Protein AF-A0A960HHI2-F1 (afdb_monomer_lite)

Radius of gyration: 32.33 Å; chains: 1; bounding box: 73×62×72 Å

Sequence (127 aa):
MSGGRWSRIVLAALVAVGALALLRKLRGPAAPQFSDHPSVSGGPTIEQPATAVSPVAMGPASVDAPAPAPAPAPETDAPEGPGSDTGWVPPVEGTCPDGYPIKAKESSGIFHRPGGLAYERTKPDRC

Structure (mmCIF, N/CA/C/O backbone):
data_AF-A0A960HHI2-F1
#
_entry.id   AF-A0A960HHI2-F1
#
loop_
_atom_site.group_PDB
_atom_site.id
_atom_site.type_symbol
_atom_site.label_atom_id
_atom_site.label_alt_id
_atom_site.label_comp_id
_atom_site.label_asym_id
_atom_site.label_entity_id
_atom_site.label_seq_id
_atom_site.pdbx_PDB_ins_code
_atom_site.Cartn_x
_atom_site.Cartn_y
_atom_site.Cartn_z
_atom_site.occupancy
_atom_site.B_iso_or_equiv
_atom_site.auth_seq_id
_atom_site.auth_comp_id
_atom_site.auth_asym_id
_atom_site.auth_atom_id
_atom_site.pdbx_PDB_model_num
ATOM 1 N N . MET A 1 1 ? 53.901 22.056 -30.414 1.00 49.81 1 MET A N 1
ATOM 2 C CA . MET A 1 1 ? 52.440 22.216 -30.602 1.00 49.81 1 MET A CA 1
ATOM 3 C C . MET A 1 1 ? 51.706 21.801 -29.322 1.00 49.81 1 MET A C 1
ATOM 5 O O . MET A 1 1 ? 51.567 20.612 -29.094 1.00 49.81 1 MET A O 1
ATOM 9 N N . SER A 1 2 ? 51.293 22.734 -28.449 1.00 58.94 2 SER A N 1
ATOM 10 C CA . SER A 1 2 ? 50.596 22.395 -27.178 1.00 58.94 2 SER A CA 1
ATOM 11 C C . SER A 1 2 ? 49.300 23.194 -26.926 1.00 58.94 2 SER A C 1
ATOM 13 O O . SER A 1 2 ? 48.574 22.933 -25.972 1.00 58.94 2 SER A O 1
ATOM 15 N N . GLY A 1 3 ? 48.946 24.136 -27.813 1.00 59.78 3 GLY A N 1
ATOM 16 C CA . GLY A 1 3 ? 47.803 25.041 -27.612 1.00 59.78 3 GLY A CA 1
ATOM 17 C C . GLY A 1 3 ? 46.419 24.390 -27.747 1.00 59.78 3 GLY A C 1
ATOM 18 O O . GLY A 1 3 ? 45.473 24.810 -27.087 1.00 59.78 3 GLY A O 1
ATOM 19 N N . GLY A 1 4 ? 46.285 23.326 -28.548 1.00 72.69 4 GLY A N 1
ATOM 20 C CA . GLY A 1 4 ? 44.979 22.723 -28.846 1.00 72.69 4 GLY A CA 1
ATOM 21 C C . GLY A 1 4 ? 44.351 21.953 -27.680 1.00 72.69 4 GLY A C 1
ATOM 22 O O . GLY A 1 4 ? 43.137 21.979 -27.507 1.00 72.69 4 GLY A O 1
ATOM 23 N N . ARG A 1 5 ? 45.158 21.285 -26.844 1.00 75.00 5 ARG A N 1
ATOM 24 C CA . ARG A 1 5 ? 44.647 20.540 -25.676 1.00 75.00 5 ARG A CA 1
ATOM 25 C C . ARG A 1 5 ? 44.266 21.482 -24.538 1.00 75.00 5 ARG A C 1
ATOM 27 O O . ARG A 1 5 ? 43.233 21.281 -23.914 1.00 75.00 5 ARG A O 1
ATOM 34 N N . TRP A 1 6 ? 45.054 22.535 -24.328 1.00 74.25 6 TRP A N 1
ATOM 35 C CA . TRP A 1 6 ? 44.769 23.550 -23.317 1.00 74.25 6 TRP A CA 1
ATOM 36 C C . TRP A 1 6 ? 43.511 24.357 -23.667 1.00 74.25 6 TRP A C 1
ATOM 38 O O . TRP A 1 6 ? 42.624 24.505 -22.833 1.00 74.25 6 TRP A O 1
ATOM 48 N N . SER A 1 7 ? 43.354 24.746 -24.938 1.00 80.50 7 SER A N 1
ATOM 49 C CA . SER A 1 7 ? 42.142 25.415 -25.427 1.00 80.50 7 SER A CA 1
ATOM 50 C C . SER A 1 7 ? 40.881 24.545 -25.285 1.00 80.50 7 SER A C 1
ATOM 52 O O . SER A 1 7 ? 39.841 25.043 -24.861 1.00 80.50 7 SER A O 1
ATOM 54 N N . ARG A 1 8 ? 40.972 23.229 -25.533 1.00 84.38 8 ARG A N 1
ATOM 55 C CA . ARG A 1 8 ? 39.852 22.289 -25.323 1.00 84.38 8 ARG A CA 1
ATOM 56 C C . ARG A 1 8 ? 39.473 22.127 -23.851 1.00 84.38 8 ARG A C 1
ATOM 58 O O . ARG A 1 8 ? 38.289 22.019 -23.558 1.00 84.38 8 ARG A O 1
ATOM 65 N N . ILE A 1 9 ? 40.446 22.134 -22.937 1.00 88.88 9 ILE A N 1
ATOM 66 C CA . ILE A 1 9 ? 40.181 22.072 -21.490 1.00 88.88 9 ILE A CA 1
ATOM 67 C C . ILE A 1 9 ? 39.472 23.346 -21.024 1.00 88.88 9 ILE A C 1
ATOM 69 O O . ILE A 1 9 ? 38.474 23.258 -20.315 1.00 88.88 9 ILE A O 1
ATOM 73 N N . VAL A 1 10 ? 39.936 24.520 -21.464 1.00 90.88 10 VAL A N 1
ATOM 74 C CA . VAL A 1 10 ? 39.295 25.801 -21.129 1.00 90.88 10 VAL A CA 1
ATOM 75 C C . VAL A 1 10 ? 37.871 25.856 -21.686 1.00 90.88 10 VAL A C 1
ATOM 77 O O . VAL A 1 10 ? 36.945 26.202 -20.958 1.00 90.88 10 VAL A O 1
ATOM 80 N N . LEU A 1 11 ? 37.667 25.442 -22.940 1.00 90.88 11 LEU A N 1
ATOM 81 C CA . LEU A 1 11 ? 36.334 25.389 -23.543 1.00 90.88 11 LEU A CA 1
ATOM 82 C C . LEU A 1 11 ? 35.409 24.420 -22.788 1.00 90.88 11 LEU A C 1
ATOM 84 O O . LEU A 1 11 ? 34.275 24.775 -22.477 1.00 90.88 11 LEU A O 1
ATOM 88 N N . ALA A 1 12 ? 35.893 23.224 -22.442 1.00 93.31 12 ALA A N 1
ATOM 89 C CA . ALA A 1 12 ? 35.121 22.244 -21.680 1.00 93.31 12 ALA A CA 1
ATOM 90 C C . ALA A 1 12 ? 34.756 22.760 -20.279 1.00 93.31 12 ALA A C 1
ATOM 92 O O . ALA A 1 12 ? 33.623 22.574 -19.839 1.00 93.31 12 ALA A O 1
ATOM 93 N N . ALA A 1 13 ? 35.675 23.455 -19.604 1.00 94.25 13 ALA A N 1
ATOM 94 C CA . ALA A 1 13 ? 35.408 24.076 -18.311 1.00 94.25 13 ALA A CA 1
ATOM 95 C C . ALA A 1 13 ? 34.336 25.171 -18.420 1.00 94.25 13 ALA A C 1
ATOM 97 O O . ALA A 1 13 ? 33.414 25.201 -17.607 1.00 94.25 13 ALA A O 1
ATOM 98 N N . LEU A 1 14 ? 34.394 26.023 -19.449 1.00 95.38 14 LEU A N 1
ATOM 99 C CA . LEU A 1 14 ? 33.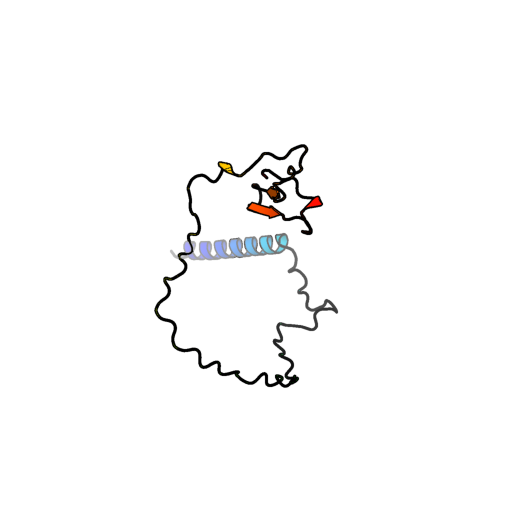381 27.059 -19.677 1.00 95.38 14 LEU A CA 1
ATOM 100 C C . LEU A 1 14 ? 32.001 26.462 -19.975 1.00 95.38 14 LEU A C 1
ATOM 102 O O . LEU A 1 14 ? 31.003 26.926 -19.423 1.00 95.38 14 LEU A O 1
ATOM 106 N N . VAL A 1 15 ? 31.937 25.400 -20.784 1.00 95.69 15 VAL A N 1
ATOM 107 C CA . VAL A 1 15 ? 30.683 24.679 -21.054 1.00 95.69 15 VAL A CA 1
ATOM 108 C C . VAL A 1 15 ? 30.140 24.033 -19.779 1.00 95.69 15 VAL A C 1
ATOM 110 O O . VAL A 1 15 ? 28.950 24.159 -19.497 1.00 95.69 15 VAL A O 1
ATOM 113 N N . ALA A 1 16 ? 30.993 23.395 -18.975 1.00 95.00 16 ALA A N 1
ATOM 114 C CA . ALA A 1 16 ? 30.585 22.781 -17.714 1.00 95.00 16 ALA A CA 1
ATOM 115 C C . ALA A 1 16 ? 30.053 23.820 -16.714 1.00 95.00 16 ALA A C 1
ATOM 117 O O . ALA A 1 16 ? 29.014 23.598 -16.093 1.00 95.00 16 ALA A O 1
ATOM 118 N N . VAL A 1 17 ? 30.711 24.977 -16.597 1.00 94.75 17 VAL A N 1
ATOM 119 C CA . VAL A 1 17 ? 30.255 26.085 -15.744 1.00 94.75 17 VAL A CA 1
ATOM 120 C C . VAL A 1 17 ? 28.925 26.652 -16.249 1.00 94.75 17 VAL A C 1
ATOM 122 O O . VAL A 1 17 ? 28.012 26.857 -15.449 1.00 94.75 17 VAL A O 1
ATOM 125 N N . GLY A 1 18 ? 28.778 26.845 -17.563 1.00 95.12 18 GLY A N 1
ATOM 126 C CA . GLY A 1 18 ? 27.529 27.305 -18.174 1.00 95.12 18 GLY A CA 1
ATOM 127 C C . GLY A 1 18 ? 26.370 26.330 -17.950 1.00 95.12 18 GLY A C 1
ATOM 128 O O . GLY A 1 18 ? 25.282 26.744 -17.543 1.00 95.12 18 GLY A O 1
ATOM 129 N N . ALA A 1 19 ? 26.615 25.030 -18.125 1.00 93.44 19 ALA A N 1
ATOM 130 C CA . ALA A 1 19 ? 25.640 23.985 -17.832 1.00 93.44 19 ALA A CA 1
ATOM 131 C C . ALA A 1 19 ? 25.258 23.988 -16.345 1.00 93.44 19 ALA A C 1
ATOM 133 O O . ALA A 1 19 ? 24.074 24.009 -16.016 1.00 93.44 19 ALA A O 1
ATOM 134 N N . LEU A 1 20 ? 26.233 24.054 -15.433 1.00 90.81 20 LEU A N 1
ATOM 135 C CA . LEU A 1 20 ? 25.972 24.074 -13.992 1.00 90.81 20 LEU A CA 1
ATOM 136 C C . LEU A 1 20 ? 25.157 25.308 -13.567 1.00 90.81 20 LEU A C 1
ATOM 138 O O . LEU A 1 20 ? 24.259 25.195 -12.729 1.00 90.81 20 LEU A O 1
ATOM 142 N N . ALA A 1 21 ? 25.429 26.472 -14.163 1.00 89.56 21 ALA A N 1
ATOM 143 C CA . ALA A 1 21 ? 24.665 27.696 -13.932 1.00 89.56 21 ALA A CA 1
ATOM 144 C C . ALA A 1 21 ? 23.218 27.576 -14.440 1.00 89.56 21 ALA A C 1
ATOM 146 O O . ALA A 1 21 ? 22.286 27.961 -13.730 1.00 89.56 21 ALA A O 1
ATOM 147 N N . LEU A 1 22 ? 23.011 26.985 -15.622 1.00 90.44 22 LEU A N 1
ATOM 148 C CA . LEU A 1 22 ? 21.675 26.729 -16.164 1.00 90.44 22 LEU A CA 1
ATOM 149 C C . LEU A 1 22 ? 20.896 25.732 -15.291 1.00 90.44 22 LEU A C 1
ATOM 151 O O . LEU A 1 22 ? 19.745 25.991 -14.948 1.00 90.44 22 LEU A O 1
ATOM 155 N N . LEU A 1 23 ? 21.537 24.645 -14.851 1.00 88.00 23 LEU A N 1
ATOM 156 C CA . LEU A 1 23 ? 20.946 23.673 -13.926 1.00 88.00 23 LEU A CA 1
ATOM 157 C C . LEU A 1 23 ? 20.549 24.310 -12.587 1.00 88.00 23 LEU A C 1
ATOM 159 O O . LEU A 1 23 ? 19.476 24.008 -12.069 1.00 88.00 23 LEU A O 1
ATOM 163 N N . ARG A 1 24 ? 21.375 25.204 -12.030 1.00 84.88 24 ARG A N 1
ATOM 164 C CA . ARG A 1 24 ? 21.029 25.957 -10.810 1.00 84.88 24 ARG A CA 1
ATOM 165 C C . ARG A 1 24 ? 19.838 26.886 -11.028 1.00 84.88 24 ARG A C 1
ATOM 167 O O . ARG A 1 24 ? 18.976 26.965 -10.162 1.00 84.88 24 ARG A O 1
ATOM 174 N N . LYS A 1 25 ? 19.759 27.545 -12.187 1.00 88.25 25 LYS A N 1
ATOM 175 C CA . LYS A 1 25 ? 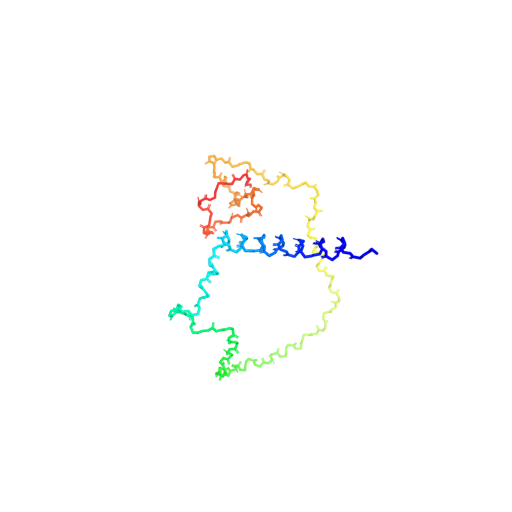18.628 28.417 -12.532 1.00 88.25 25 LYS A CA 1
ATOM 176 C C . LYS A 1 25 ? 17.321 27.631 -12.693 1.00 88.25 25 LYS A C 1
ATOM 178 O O . LYS A 1 25 ? 16.273 28.130 -12.303 1.00 88.25 25 LYS A O 1
ATOM 183 N N . LEU A 1 26 ? 17.390 26.408 -13.225 1.00 88.00 26 LEU A N 1
ATOM 184 C CA . LEU A 1 26 ? 16.232 25.523 -13.411 1.00 88.00 26 LEU A CA 1
ATOM 185 C C . LEU A 1 26 ? 15.796 24.804 -12.125 1.00 88.00 26 LEU A C 1
ATOM 187 O O . LEU A 1 26 ? 14.605 24.581 -11.940 1.00 88.00 26 LEU A O 1
ATOM 191 N N . ARG A 1 27 ? 16.729 24.449 -11.228 1.00 82.44 27 ARG A N 1
ATOM 192 C CA . ARG A 1 27 ? 16.417 23.796 -9.939 1.00 82.44 27 ARG A CA 1
ATOM 193 C C . ARG A 1 27 ? 15.720 24.713 -8.929 1.00 82.44 27 ARG A C 1
ATOM 195 O O . ARG A 1 27 ? 15.174 24.204 -7.958 1.00 82.44 27 ARG A O 1
ATOM 202 N N . GLY A 1 28 ? 15.721 26.026 -9.160 1.00 78.44 28 GLY A N 1
ATOM 203 C CA . GLY A 1 28 ? 15.183 26.998 -8.212 1.00 78.44 28 GLY A CA 1
ATOM 204 C C . GLY A 1 28 ? 16.064 27.156 -6.963 1.00 78.44 28 GLY A C 1
ATOM 205 O O . GLY A 1 28 ? 17.110 26.507 -6.844 1.00 78.44 28 GLY A O 1
ATOM 206 N N . PRO A 1 29 ? 15.692 28.061 -6.041 1.00 77.31 29 PRO A N 1
ATOM 207 C CA . PRO A 1 29 ? 16.380 28.185 -4.761 1.00 77.31 29 PRO A CA 1
ATOM 208 C C . PRO A 1 29 ? 16.274 26.872 -3.977 1.00 77.31 29 PRO A C 1
ATOM 210 O O . PRO A 1 29 ? 15.275 26.160 -4.079 1.00 77.31 29 PRO A O 1
ATOM 213 N N . ALA A 1 30 ? 17.300 26.557 -3.181 1.00 69.75 30 ALA A N 1
ATOM 214 C CA . ALA A 1 30 ? 17.181 25.494 -2.191 1.00 69.75 30 ALA A CA 1
ATOM 215 C C . ALA A 1 30 ? 15.941 25.778 -1.335 1.00 69.75 30 ALA A C 1
ATOM 217 O O . ALA A 1 30 ? 15.739 26.923 -0.918 1.00 69.75 30 ALA A O 1
ATOM 218 N N . ALA A 1 31 ? 15.099 24.761 -1.126 1.00 68.88 31 ALA A N 1
ATOM 219 C CA . ALA A 1 31 ? 13.944 24.899 -0.252 1.00 68.88 31 ALA A CA 1
ATOM 220 C C . ALA A 1 31 ? 14.417 25.481 1.090 1.00 68.88 31 ALA A C 1
ATOM 222 O O . ALA A 1 31 ? 15.489 25.074 1.559 1.00 68.88 31 ALA A O 1
ATOM 223 N N . PRO A 1 32 ? 13.678 26.436 1.685 1.00 66.88 32 PRO A N 1
ATOM 224 C CA . PRO A 1 32 ? 14.012 26.922 3.010 1.00 66.88 32 PRO A CA 1
ATOM 225 C C . PRO A 1 32 ? 14.108 25.705 3.926 1.00 66.88 32 PRO A C 1
ATOM 227 O O . PRO A 1 32 ? 13.157 24.942 4.089 1.00 66.88 32 PRO A O 1
ATOM 230 N N . GLN A 1 33 ? 15.310 25.480 4.445 1.00 67.69 33 GLN A N 1
ATOM 231 C CA . GLN A 1 33 ? 15.542 24.553 5.534 1.00 67.69 33 GLN A CA 1
ATOM 232 C C . GLN A 1 33 ? 14.540 24.887 6.643 1.00 67.69 33 GLN A C 1
ATOM 234 O O . GLN A 1 33 ? 14.337 26.058 6.957 1.00 67.69 33 GLN A O 1
ATOM 239 N N . PHE A 1 34 ? 13.888 23.870 7.210 1.00 56.53 34 PHE A N 1
ATOM 240 C CA . PHE A 1 34 ? 12.838 23.993 8.236 1.00 56.53 34 PHE A CA 1
ATOM 241 C C . PHE A 1 34 ? 13.285 24.716 9.529 1.00 56.53 34 PHE A C 1
ATOM 243 O O . PHE A 1 34 ? 12.525 24.783 10.489 1.00 56.53 34 PHE A O 1
ATOM 250 N N . SER A 1 35 ? 14.503 25.257 9.552 1.00 57.84 35 SER A N 1
ATOM 251 C CA . SER A 1 35 ? 15.150 25.979 10.642 1.00 57.84 35 SER A CA 1
ATOM 252 C C . SER A 1 35 ? 14.386 27.214 11.126 1.00 57.84 35 SER A C 1
ATOM 254 O O . SER A 1 35 ? 14.531 27.567 12.288 1.00 57.84 35 SER A O 1
ATOM 256 N N . ASP A 1 36 ? 13.569 27.845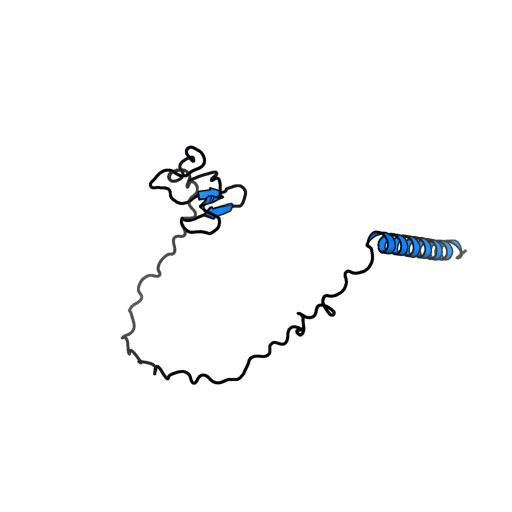 10.276 1.00 57.47 36 ASP A N 1
ATOM 257 C CA . ASP A 1 36 ? 12.795 29.046 10.634 1.00 57.47 36 ASP A CA 1
ATOM 258 C C . ASP A 1 36 ? 11.305 28.756 10.906 1.00 57.47 36 ASP A C 1
ATOM 260 O O . ASP A 1 36 ? 10.507 29.680 11.077 1.00 57.47 36 ASP A O 1
ATOM 264 N N . HIS A 1 37 ? 10.889 27.483 10.953 1.00 54.88 37 HIS A N 1
ATOM 265 C CA . HIS A 1 37 ? 9.537 27.154 11.401 1.00 54.88 37 HIS A CA 1
ATOM 266 C C . HIS A 1 37 ? 9.505 27.197 12.939 1.00 54.88 37 HIS A C 1
ATOM 268 O O . HIS A 1 37 ? 10.276 26.469 13.569 1.00 54.88 37 HIS A O 1
ATOM 274 N N . PRO A 1 38 ? 8.583 27.943 13.584 1.00 60.66 38 PRO A N 1
ATOM 275 C CA . PRO A 1 38 ? 8.521 28.069 15.049 1.00 60.66 38 PRO A CA 1
ATOM 276 C C . PRO A 1 38 ? 8.214 26.748 15.783 1.00 60.66 38 PRO A C 1
ATOM 278 O O . PRO A 1 38 ? 8.105 26.724 17.004 1.00 60.66 38 PRO A O 1
ATOM 281 N N . SER A 1 39 ? 8.055 25.645 15.046 1.00 56.66 39 SER A N 1
ATOM 282 C CA . SER A 1 39 ? 7.768 24.306 15.567 1.00 56.66 39 SER A CA 1
ATOM 283 C C . SER A 1 39 ? 8.982 23.371 15.566 1.00 56.66 39 SER A C 1
ATOM 285 O O . SER A 1 39 ? 8.842 22.239 16.017 1.00 56.66 39 SER A O 1
ATOM 287 N N . VAL A 1 40 ? 10.155 23.802 15.080 1.00 53.19 40 VAL A N 1
ATOM 288 C CA . VAL A 1 40 ? 11.376 22.973 15.056 1.00 53.19 40 VAL A CA 1
ATOM 289 C C . VAL A 1 40 ? 12.475 23.609 15.909 1.00 53.19 40 VAL A C 1
ATOM 291 O O . VAL A 1 40 ? 13.554 23.952 15.440 1.00 53.19 40 VAL A O 1
ATOM 294 N N . SER A 1 41 ? 12.223 23.714 17.211 1.00 57.50 41 SER A N 1
ATOM 295 C CA . SER A 1 41 ? 13.314 23.663 18.190 1.00 57.50 41 SER A CA 1
ATOM 296 C C . SER A 1 41 ? 13.650 22.193 18.413 1.00 57.50 41 SER A C 1
ATOM 298 O O . SER A 1 41 ? 13.126 21.559 19.323 1.00 57.50 41 SER A O 1
ATOM 300 N N . GLY A 1 42 ? 14.453 21.617 17.523 1.00 52.06 42 GLY A N 1
ATOM 301 C CA . GLY A 1 42 ? 14.827 20.213 17.625 1.00 52.06 42 GLY A CA 1
ATOM 302 C C . GLY A 1 42 ? 15.602 19.738 16.411 1.00 52.06 42 GLY A C 1
ATOM 303 O O . GLY A 1 42 ? 15.023 19.263 15.438 1.00 52.06 42 GLY A O 1
ATOM 304 N N . GLY A 1 43 ? 16.932 19.804 16.489 1.00 59.31 43 GLY A N 1
ATOM 305 C CA . GLY A 1 43 ? 17.737 18.775 15.830 1.00 59.31 43 GLY A CA 1
ATOM 306 C C . GLY A 1 43 ? 17.413 17.398 16.435 1.00 59.31 43 GLY A C 1
ATOM 307 O O . GLY A 1 43 ? 16.626 17.316 17.382 1.00 59.31 43 GLY A O 1
ATOM 308 N N . PRO A 1 44 ? 18.005 16.296 15.947 1.00 57.25 44 PRO A N 1
ATOM 309 C CA . PRO A 1 44 ? 17.920 15.012 16.633 1.00 57.25 44 PRO A CA 1
ATOM 310 C C . PRO A 1 44 ? 18.719 15.077 17.945 1.00 57.25 44 PRO A C 1
ATOM 312 O O . PRO A 1 44 ? 19.817 14.538 18.054 1.00 57.25 44 PRO A O 1
ATOM 315 N N . THR A 1 45 ? 18.176 15.756 18.952 1.00 52.03 45 THR A N 1
ATOM 316 C CA . THR A 1 45 ? 18.588 15.574 20.333 1.00 52.03 45 THR A CA 1
ATOM 317 C C . THR A 1 45 ? 17.886 14.312 20.800 1.00 52.03 45 THR A C 1
ATOM 319 O O . THR A 1 45 ? 16.699 14.318 21.123 1.00 52.03 45 THR A O 1
ATOM 322 N N . ILE A 1 46 ? 18.621 13.202 20.812 1.00 61.16 46 ILE A N 1
ATOM 323 C CA . ILE A 1 46 ? 18.295 12.082 21.692 1.00 61.16 46 ILE A CA 1
ATOM 324 C C . ILE A 1 46 ? 18.530 12.595 23.121 1.00 61.16 46 ILE A C 1
ATOM 326 O O . ILE A 1 46 ? 19.563 12.340 23.729 1.00 61.16 46 ILE A O 1
ATOM 330 N N . GLU A 1 47 ? 17.603 13.405 23.631 1.00 56.50 47 GLU A N 1
ATOM 331 C CA . GLU A 1 47 ? 17.505 13.714 25.052 1.00 56.50 47 GLU A CA 1
ATOM 332 C C . GLU A 1 47 ? 16.604 12.636 25.625 1.00 56.50 47 GLU A C 1
ATOM 334 O O . GLU A 1 47 ? 15.380 12.683 25.547 1.00 56.50 47 GLU A O 1
ATOM 339 N N . GLN A 1 48 ? 17.252 11.585 26.104 1.00 58.41 48 GLN A N 1
ATOM 340 C CA . GLN A 1 48 ? 16.661 10.612 26.996 1.00 58.41 48 GLN A CA 1
ATOM 341 C C . GLN A 1 48 ? 16.406 11.336 28.327 1.00 58.41 48 GLN A C 1
ATOM 343 O O . GLN A 1 48 ? 17.380 11.664 29.010 1.00 58.41 48 GLN A O 1
ATOM 348 N N . PRO A 1 49 ? 15.154 11.627 28.729 1.00 50.72 49 PRO A N 1
ATOM 349 C CA . PRO A 1 49 ? 14.922 12.161 30.057 1.00 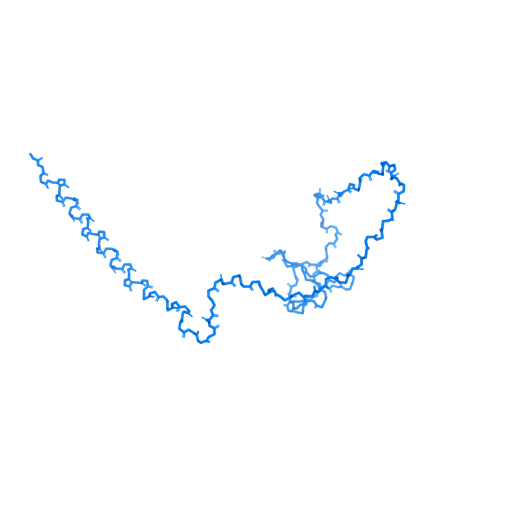50.72 49 PRO A CA 1
ATOM 350 C C . PRO A 1 49 ? 15.243 11.067 31.077 1.00 50.72 49 PRO A C 1
ATOM 352 O O . PRO A 1 49 ? 14.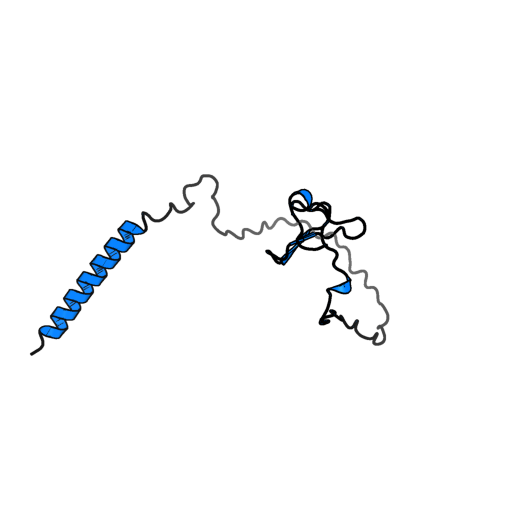545 10.060 31.200 1.00 50.72 49 PRO A O 1
ATOM 355 N N . ALA A 1 50 ? 16.332 11.281 31.811 1.00 60.25 50 ALA A N 1
ATOM 356 C CA . ALA A 1 50 ? 16.656 10.573 33.034 1.00 60.25 50 ALA A CA 1
ATOM 357 C C . ALA A 1 50 ? 15.702 11.033 34.150 1.00 60.25 50 ALA A C 1
ATOM 359 O O . ALA A 1 50 ? 16.082 11.777 35.050 1.00 60.25 50 ALA A O 1
ATOM 360 N N . THR A 1 51 ? 14.447 10.598 34.095 1.00 49.16 51 THR A N 1
ATOM 361 C CA . THR A 1 51 ? 13.557 10.594 35.259 1.00 49.16 51 THR A CA 1
ATOM 362 C C . THR A 1 51 ? 13.166 9.161 35.560 1.00 49.16 51 THR A C 1
ATOM 364 O O . THR A 1 51 ? 12.386 8.515 34.865 1.00 49.16 51 THR A O 1
ATOM 367 N N . ALA A 1 52 ? 13.789 8.664 36.623 1.00 59.28 52 ALA A N 1
ATOM 368 C CA . ALA A 1 52 ? 13.529 7.387 37.243 1.00 59.28 52 ALA A CA 1
ATOM 369 C C . ALA A 1 52 ? 12.040 7.249 37.594 1.00 59.28 52 ALA A C 1
ATOM 371 O O . ALA A 1 52 ? 11.562 7.815 38.574 1.00 59.28 52 ALA A O 1
ATOM 372 N N . VAL A 1 53 ? 11.325 6.426 36.832 1.00 53.78 53 VAL A N 1
ATOM 373 C CA . VAL A 1 53 ? 10.346 5.538 37.449 1.00 53.78 53 VAL A CA 1
ATOM 374 C C . VAL A 1 53 ? 11.139 4.334 37.932 1.00 53.78 53 VAL A C 1
ATOM 376 O O . VAL A 1 53 ? 11.692 3.580 37.131 1.00 53.78 53 VAL A O 1
ATOM 379 N N . SER A 1 54 ? 11.280 4.205 39.252 1.00 55.75 54 SER A N 1
ATOM 380 C CA . SER A 1 54 ? 11.763 2.970 39.864 1.00 55.75 54 SER A CA 1
ATOM 381 C C . SER A 1 54 ? 11.033 1.805 39.201 1.00 55.75 54 SER A C 1
ATOM 383 O O . SER A 1 54 ? 9.796 1.825 39.189 1.00 55.75 54 SER A O 1
ATOM 385 N N . PRO A 1 55 ? 11.732 0.798 38.649 1.00 59.59 55 PRO A N 1
ATOM 386 C CA . PRO A 1 55 ? 11.049 -0.432 38.317 1.00 59.59 55 PRO A CA 1
ATOM 387 C C . PRO A 1 55 ? 10.450 -0.924 39.632 1.00 59.59 55 PRO A C 1
ATOM 389 O O . PRO A 1 55 ? 11.172 -1.157 40.603 1.00 59.59 55 PRO A O 1
ATOM 392 N N . VAL A 1 56 ? 9.121 -1.029 39.695 1.00 55.22 56 VAL A N 1
ATOM 393 C CA . VAL A 1 56 ? 8.500 -1.912 40.676 1.00 55.22 56 VAL A CA 1
ATOM 394 C C . VAL A 1 56 ? 9.234 -3.231 40.508 1.00 55.22 56 VAL A C 1
ATOM 396 O O . VAL A 1 56 ? 9.218 -3.821 39.427 1.00 55.22 56 VAL A O 1
ATOM 399 N N . ALA A 1 57 ? 9.957 -3.616 41.555 1.00 58.31 57 ALA A N 1
ATOM 400 C CA . ALA A 1 57 ? 10.600 -4.902 41.665 1.00 58.31 57 ALA A CA 1
ATOM 401 C C . ALA A 1 57 ? 9.494 -5.958 41.660 1.00 58.31 57 ALA A C 1
ATOM 403 O O . ALA A 1 57 ? 9.054 -6.435 42.703 1.00 58.31 57 ALA A O 1
ATOM 404 N N . MET A 1 58 ? 9.025 -6.321 40.470 1.00 57.06 58 MET A N 1
ATOM 405 C CA . MET A 1 58 ? 8.526 -7.659 40.253 1.00 57.06 58 MET A CA 1
ATOM 406 C C . MET A 1 58 ? 9.785 -8.513 40.338 1.00 57.06 58 MET A C 1
ATOM 408 O O . MET A 1 58 ? 10.578 -8.571 39.398 1.00 57.06 58 MET A O 1
ATOM 412 N N . GLY A 1 59 ? 10.056 -9.032 41.537 1.00 55.03 59 GLY A N 1
ATOM 413 C CA . GLY A 1 59 ? 11.181 -9.929 41.750 1.00 55.03 59 GLY A CA 1
ATOM 414 C C . GLY A 1 59 ? 11.150 -11.050 40.710 1.00 55.03 59 GLY A C 1
ATOM 415 O O . GLY A 1 59 ? 10.073 -11.386 40.204 1.00 55.03 59 GLY A O 1
ATOM 416 N N . PRO A 1 60 ? 12.303 -11.648 40.375 1.00 52.78 60 PRO A N 1
ATOM 417 C CA . PRO A 1 60 ? 12.276 -12.890 39.636 1.00 52.78 60 PRO A CA 1
ATOM 418 C C . PRO A 1 60 ? 11.543 -13.891 40.529 1.00 52.78 60 PRO A C 1
ATOM 420 O O . PRO A 1 60 ? 12.092 -14.385 41.513 1.00 52.78 60 PRO A O 1
ATOM 423 N N . ALA A 1 61 ? 10.283 -14.183 40.211 1.00 51.78 61 ALA A N 1
ATOM 424 C CA . ALA A 1 61 ? 9.735 -15.475 40.559 1.00 51.78 61 ALA A CA 1
ATOM 425 C C . ALA A 1 61 ? 10.592 -16.467 39.776 1.00 51.78 61 ALA A C 1
ATOM 427 O O . ALA A 1 61 ? 10.357 -16.735 38.599 1.00 51.78 61 ALA A O 1
ATOM 428 N N . SER A 1 62 ? 11.666 -16.908 40.426 1.00 60.06 62 SER A N 1
ATOM 429 C CA . SER A 1 62 ? 12.441 -18.064 40.033 1.00 60.06 62 SER A CA 1
ATOM 430 C C . SER A 1 62 ? 11.475 -19.235 40.109 1.00 60.06 62 SER A C 1
ATOM 432 O O . SER A 1 62 ? 11.294 -19.842 41.161 1.00 60.06 62 SER A O 1
ATOM 434 N N . VAL A 1 63 ? 10.775 -19.495 39.009 1.00 51.97 63 VAL A N 1
ATOM 435 C CA . VAL A 1 63 ? 10.166 -20.796 38.805 1.00 51.97 63 VAL A CA 1
ATOM 436 C C . VAL A 1 63 ? 11.333 -21.685 38.423 1.00 51.97 63 VAL A C 1
ATOM 438 O O . VAL A 1 63 ? 11.786 -21.689 37.281 1.00 51.97 63 VAL A O 1
ATOM 441 N N . ASP A 1 64 ? 11.858 -22.380 39.425 1.00 59.19 64 ASP A N 1
ATOM 442 C CA . ASP A 1 64 ? 12.580 -23.624 39.213 1.00 59.19 64 ASP A CA 1
ATOM 443 C C . ASP A 1 64 ? 11.583 -24.578 38.537 1.00 59.19 64 ASP A C 1
ATOM 445 O O . ASP A 1 64 ? 10.756 -25.228 39.176 1.00 59.19 64 ASP A O 1
ATOM 449 N N . ALA A 1 65 ? 11.534 -24.512 37.208 1.00 56.78 65 ALA A N 1
ATOM 450 C CA . ALA A 1 65 ? 10.822 -25.469 36.388 1.00 56.78 65 ALA A CA 1
ATOM 451 C C . ALA A 1 65 ? 11.826 -26.580 36.058 1.00 56.78 65 ALA A C 1
ATOM 453 O O . ALA A 1 65 ? 12.881 -26.276 35.490 1.00 56.78 65 ALA A O 1
ATOM 454 N N . PRO A 1 66 ? 11.544 -27.851 36.397 1.00 59.88 66 PRO A N 1
ATOM 455 C CA . PRO A 1 66 ? 12.419 -28.950 36.017 1.00 59.88 66 PRO A CA 1
ATOM 456 C C . PRO A 1 66 ? 12.601 -28.952 34.497 1.00 59.88 66 PRO A C 1
ATOM 458 O O . PRO A 1 66 ? 11.644 -28.740 33.750 1.00 59.88 66 PRO A O 1
ATOM 461 N N . ALA A 1 67 ? 13.847 -29.156 34.061 1.00 65.12 67 ALA A N 1
ATOM 462 C CA . ALA A 1 67 ? 14.255 -29.108 32.662 1.00 65.12 67 ALA A CA 1
ATOM 463 C C . ALA A 1 67 ? 13.261 -29.868 31.758 1.00 65.12 67 ALA A C 1
ATOM 465 O O . ALA A 1 67 ? 13.060 -31.071 31.963 1.00 65.12 67 ALA A O 1
ATOM 466 N N . PRO A 1 68 ? 12.641 -29.211 30.760 1.00 57.56 68 PRO A N 1
ATOM 467 C CA . PRO A 1 68 ? 11.813 -29.918 29.803 1.00 57.56 68 PRO A CA 1
ATOM 468 C C . PRO A 1 68 ? 12.712 -30.827 28.958 1.00 57.56 68 PRO A C 1
ATOM 470 O O . PRO A 1 68 ? 13.683 -30.380 28.347 1.00 57.56 68 PRO A O 1
ATOM 473 N N . ALA A 1 69 ? 12.378 -32.118 28.930 1.00 66.31 69 ALA A N 1
ATOM 474 C CA . ALA A 1 69 ? 12.837 -33.043 27.899 1.00 66.31 69 ALA A CA 1
ATOM 475 C C . ALA A 1 69 ? 12.609 -32.417 26.504 1.00 66.31 69 ALA A C 1
ATOM 477 O O . ALA A 1 69 ? 11.671 -31.628 26.361 1.00 66.31 69 ALA A O 1
ATOM 478 N N . PRO A 1 70 ? 13.428 -32.729 25.480 1.00 56.28 70 PRO A N 1
ATOM 479 C CA . PRO A 1 70 ? 13.329 -32.088 24.172 1.00 56.28 70 PRO A CA 1
ATOM 480 C C . PRO A 1 70 ? 11.946 -32.339 23.559 1.00 56.28 70 PRO A C 1
ATOM 482 O O . PRO A 1 70 ? 11.668 -33.412 23.028 1.00 56.28 70 PRO A O 1
ATOM 485 N N . ALA A 1 71 ? 11.069 -31.342 23.659 1.00 64.00 71 ALA A N 1
ATOM 486 C CA . ALA A 1 71 ? 9.854 -31.274 22.871 1.00 64.00 71 ALA A CA 1
ATOM 487 C C . ALA A 1 71 ? 10.265 -30.927 21.430 1.00 64.00 71 ALA A C 1
ATOM 489 O O . ALA A 1 71 ? 11.134 -30.065 21.249 1.00 64.00 71 ALA A O 1
ATOM 490 N N . PRO A 1 72 ? 9.708 -31.601 20.409 1.00 55.72 72 PRO A N 1
ATOM 491 C CA . PRO A 1 72 ? 10.045 -31.313 19.022 1.00 55.72 72 PRO A CA 1
ATOM 492 C C . PRO A 1 72 ? 9.735 -29.843 18.728 1.00 55.72 72 PRO A C 1
ATOM 494 O O . PRO A 1 72 ? 8.718 -29.313 19.180 1.00 55.72 72 PRO A O 1
ATOM 497 N N . ALA A 1 73 ? 10.649 -29.176 18.021 1.00 62.56 73 ALA A N 1
ATOM 498 C CA . ALA A 1 73 ? 10.459 -27.807 17.565 1.00 62.56 73 ALA A CA 1
ATOM 499 C C . ALA A 1 73 ? 9.095 -27.687 16.864 1.00 62.56 73 ALA A C 1
ATOM 501 O O . ALA A 1 73 ? 8.740 -28.597 16.113 1.00 62.56 73 ALA A O 1
ATOM 502 N N . PRO A 1 74 ? 8.325 -26.601 17.069 1.00 55.66 74 PRO A N 1
ATOM 503 C CA . PRO A 1 74 ? 7.248 -26.309 16.148 1.00 55.66 74 PRO A CA 1
ATOM 504 C C . PRO A 1 74 ? 7.911 -26.053 14.798 1.00 55.66 74 PRO A C 1
ATOM 506 O O . PRO A 1 74 ? 8.589 -25.042 14.598 1.00 55.66 74 PRO A O 1
ATOM 509 N N . GLU A 1 75 ? 7.773 -27.016 13.896 1.00 61.56 75 GLU A N 1
ATOM 510 C CA . GLU A 1 75 ? 7.929 -26.783 12.475 1.00 61.56 75 GLU A CA 1
ATOM 511 C C . GLU A 1 75 ? 6.920 -25.681 12.147 1.00 61.56 75 GLU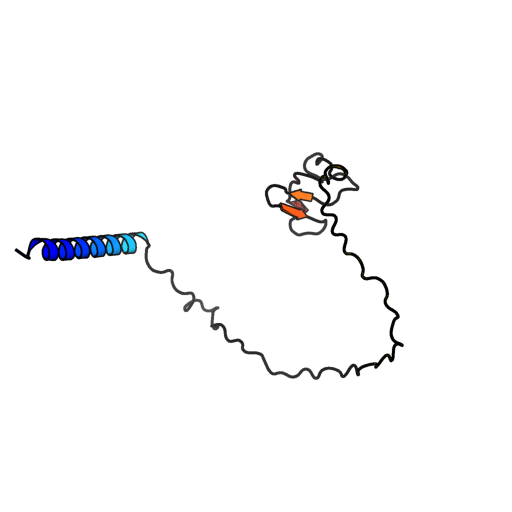 A C 1
ATOM 513 O O . GLU A 1 75 ? 5.710 -25.897 12.088 1.00 61.56 75 GLU A O 1
ATOM 518 N N . THR A 1 76 ? 7.410 -24.445 12.044 1.00 51.12 76 THR A N 1
ATOM 519 C CA . THR A 1 76 ? 6.710 -23.408 11.299 1.00 51.12 76 THR A CA 1
ATOM 520 C C . THR A 1 76 ? 6.743 -23.877 9.854 1.00 51.12 76 THR A C 1
ATOM 522 O O . THR A 1 76 ? 7.599 -23.469 9.071 1.00 51.12 76 THR A O 1
ATOM 525 N N . ASP A 1 77 ? 5.815 -24.763 9.510 1.00 53.47 77 ASP A N 1
ATOM 526 C CA . ASP A 1 77 ? 5.266 -24.830 8.172 1.00 53.47 77 ASP A CA 1
ATOM 527 C C . ASP A 1 77 ? 4.610 -23.470 7.929 1.00 53.47 77 ASP A C 1
ATOM 529 O O . ASP A 1 77 ? 3.432 -23.244 8.205 1.00 53.47 77 ASP A O 1
ATOM 533 N N . ALA A 1 78 ? 5.403 -22.513 7.452 1.00 57.78 78 ALA A N 1
ATOM 534 C CA . ALA A 1 78 ? 4.859 -21.545 6.528 1.00 57.78 78 ALA A CA 1
ATOM 535 C C . ALA A 1 78 ? 4.435 -22.375 5.309 1.00 57.78 78 ALA A C 1
ATOM 537 O O . ALA A 1 78 ? 5.314 -22.959 4.671 1.00 57.78 78 ALA A O 1
ATOM 538 N N . PRO A 1 79 ? 3.137 -22.497 4.979 1.00 52.16 79 PRO A N 1
ATOM 539 C CA . PRO A 1 79 ? 2.773 -23.143 3.737 1.00 52.16 79 PRO A CA 1
ATOM 540 C C . PRO A 1 79 ? 3.182 -22.211 2.591 1.00 52.16 79 PRO A C 1
ATOM 542 O O . PRO A 1 79 ? 2.388 -21.412 2.099 1.00 52.16 79 PRO A O 1
ATOM 545 N N . GLU A 1 80 ? 4.429 -22.319 2.140 1.00 58.16 80 GLU A N 1
ATOM 546 C CA . GLU A 1 80 ? 4.781 -22.040 0.752 1.00 58.16 80 GLU A CA 1
ATOM 547 C C . GLU A 1 80 ? 4.264 -23.216 -0.083 1.00 58.16 80 GLU A C 1
ATOM 549 O O . GLU A 1 80 ? 4.983 -24.144 -0.445 1.00 58.16 80 GLU A O 1
ATOM 554 N N . GLY A 1 81 ? 2.953 -23.202 -0.327 1.00 45.84 81 GLY A N 1
ATOM 555 C CA . GLY A 1 81 ? 2.286 -24.098 -1.260 1.00 45.84 81 GLY A CA 1
ATOM 556 C C . GLY A 1 81 ? 2.036 -23.384 -2.592 1.00 45.84 81 GLY A C 1
ATOM 557 O O . GLY A 1 81 ? 1.473 -22.286 -2.590 1.00 45.84 81 GLY A O 1
ATOM 558 N N . PRO A 1 82 ? 2.397 -23.974 -3.744 1.00 57.31 82 PRO A N 1
ATOM 559 C CA . PRO A 1 82 ? 1.942 -23.477 -5.032 1.00 57.31 82 PRO A CA 1
ATOM 560 C C . PRO A 1 82 ? 0.448 -23.803 -5.175 1.00 57.31 82 PRO A C 1
ATOM 562 O O . PRO A 1 82 ? 0.077 -24.955 -5.383 1.00 57.31 82 PRO A O 1
ATOM 565 N N . GLY A 1 83 ? -0.404 -22.781 -5.050 1.00 52.44 83 GLY A N 1
ATOM 566 C CA . GLY A 1 83 ? -1.840 -22.863 -5.344 1.00 52.44 83 GLY A CA 1
ATOM 567 C C . GLY A 1 83 ? -2.745 -22.563 -4.150 1.00 52.44 83 GLY A C 1
ATOM 568 O O . GLY A 1 83 ? -3.393 -23.459 -3.620 1.00 52.44 83 GLY A O 1
ATOM 569 N N . SER A 1 84 ? -2.851 -21.290 -3.765 1.00 53.16 84 SER A N 1
ATOM 570 C CA . SER A 1 84 ? -3.843 -20.834 -2.777 1.00 53.16 84 SER A CA 1
ATOM 571 C C . SER A 1 84 ? -5.082 -20.221 -3.429 1.00 53.16 84 SER A C 1
ATOM 573 O O . SER A 1 84 ? -5.757 -19.422 -2.797 1.00 53.16 84 SER A O 1
ATOM 575 N N . ASP A 1 85 ? -5.417 -20.561 -4.675 1.00 58.19 85 ASP A N 1
ATOM 576 C CA . ASP A 1 85 ? -6.649 -20.067 -5.314 1.00 58.19 85 ASP A CA 1
ATOM 577 C C . ASP A 1 85 ? -7.922 -20.699 -4.732 1.00 58.19 85 ASP A C 1
ATOM 579 O O . ASP A 1 85 ? -9.010 -20.161 -4.909 1.00 58.19 85 ASP A O 1
ATOM 583 N N . THR A 1 86 ? -7.802 -21.813 -4.004 1.00 63.09 86 THR A N 1
ATOM 584 C CA . THR A 1 86 ? -8.940 -22.591 -3.483 1.00 63.09 86 THR A CA 1
ATOM 585 C C . THR A 1 86 ? -9.737 -21.859 -2.394 1.00 63.09 86 THR A C 1
ATOM 587 O O . THR A 1 86 ? -10.873 -22.233 -2.117 1.00 63.09 86 THR A O 1
ATOM 590 N N . GLY A 1 87 ? -9.163 -20.827 -1.766 1.00 80.44 87 GLY A N 1
ATOM 591 C CA . GLY A 1 87 ? -9.793 -20.091 -0.665 1.00 80.44 87 GLY A CA 1
ATOM 592 C C . GLY A 1 87 ? -10.317 -18.699 -1.015 1.00 80.44 87 GLY A C 1
ATOM 593 O O . GLY A 1 87 ? -11.038 -18.140 -0.198 1.00 80.44 87 GLY A O 1
ATOM 594 N N . TRP A 1 88 ? -9.969 -18.146 -2.183 1.00 86.75 88 TRP A N 1
ATOM 595 C CA . TRP A 1 88 ? -10.350 -16.780 -2.553 1.00 86.75 88 TRP A CA 1
ATOM 596 C C . TRP A 1 88 ? -11.596 -16.769 -3.455 1.00 86.75 88 TRP A C 1
ATOM 598 O O . TRP A 1 88 ? -11.637 -17.410 -4.507 1.00 86.75 88 TRP A O 1
ATOM 608 N N . VAL A 1 89 ? -12.600 -16.001 -3.054 1.00 90.25 89 VAL A N 1
ATOM 609 C CA . VAL A 1 89 ? -13.881 -15.732 -3.700 1.00 90.25 89 VAL A CA 1
ATOM 610 C C . VAL A 1 89 ? -13.883 -14.335 -4.353 1.00 90.25 89 VAL A C 1
ATOM 612 O O . VAL A 1 89 ? -13.370 -13.362 -3.795 1.00 90.25 89 VAL A O 1
ATOM 615 N N . PRO A 1 90 ? -14.482 -14.172 -5.545 1.00 90.12 90 PRO A N 1
ATOM 616 C CA . PRO A 1 90 ? -14.647 -12.849 -6.134 1.00 90.12 90 PRO A CA 1
ATOM 617 C C . PRO A 1 90 ? -15.556 -11.952 -5.272 1.00 90.12 90 PRO A C 1
ATOM 619 O O . PRO A 1 90 ? -16.535 -12.428 -4.689 1.00 90.12 90 PRO A O 1
ATOM 622 N N . PRO A 1 91 ? -15.288 -10.639 -5.222 1.00 90.81 91 PRO A N 1
ATOM 623 C CA . PRO A 1 91 ? -16.162 -9.700 -4.539 1.00 90.81 91 PRO A CA 1
ATOM 624 C C . PRO A 1 91 ? -17.512 -9.565 -5.251 1.00 90.81 91 PRO A C 1
ATOM 626 O O . PRO A 1 91 ? -17.593 -9.533 -6.480 1.00 90.81 91 PRO A O 1
ATOM 629 N N . VAL A 1 92 ? -18.574 -9.414 -4.463 1.00 88.06 92 VAL A N 1
ATOM 630 C CA . VAL A 1 92 ? -19.946 -9.187 -4.928 1.00 88.06 92 VAL A CA 1
ATOM 631 C C . VAL A 1 92 ? -20.286 -7.719 -4.681 1.00 88.06 92 VAL A C 1
ATOM 633 O O . VAL A 1 92 ? -20.150 -7.220 -3.568 1.00 88.06 92 VAL A O 1
ATOM 636 N N . GLU A 1 93 ? -20.646 -6.989 -5.739 1.00 84.88 93 GLU A N 1
ATOM 637 C CA . GLU A 1 93 ? -20.958 -5.546 -5.676 1.00 84.88 93 GLU A CA 1
ATOM 638 C C . GLU A 1 93 ? -19.843 -4.680 -5.047 1.00 84.88 93 GLU A C 1
ATOM 640 O O . GLU A 1 93 ? -20.086 -3.646 -4.426 1.00 84.88 93 GLU A O 1
ATOM 645 N N . GLY A 1 94 ? -18.581 -5.094 -5.212 1.00 82.31 94 GLY A N 1
ATOM 646 C CA . GLY A 1 94 ? -17.428 -4.386 -4.646 1.00 82.31 94 GLY A CA 1
ATOM 647 C C . GLY A 1 94 ? -17.255 -4.574 -3.135 1.00 82.31 94 GLY A C 1
ATOM 648 O O . GLY A 1 94 ? -16.494 -3.829 -2.515 1.00 82.31 94 GLY A O 1
ATOM 649 N N . THR A 1 95 ? -17.928 -5.566 -2.551 1.00 88.44 95 THR A N 1
ATOM 650 C CA . THR A 1 95 ? -17.792 -5.980 -1.151 1.00 88.44 95 THR A CA 1
ATOM 651 C C . THR A 1 95 ? -17.539 -7.484 -1.076 1.00 88.44 95 THR A C 1
ATOM 653 O O . THR A 1 95 ? -17.847 -8.230 -2.002 1.00 88.44 95 THR A O 1
ATOM 656 N N . CYS A 1 96 ? -16.919 -7.937 0.011 1.00 90.69 96 CYS A N 1
ATOM 657 C CA . CYS A 1 96 ? -16.728 -9.361 0.229 1.00 90.69 96 CYS A CA 1
ATOM 658 C C . CYS A 1 96 ? -17.978 -10.009 0.834 1.00 90.69 96 CYS A C 1
ATOM 660 O O . CYS A 1 96 ? -18.594 -9.396 1.709 1.00 90.69 96 CYS A O 1
ATOM 662 N N . PRO A 1 97 ? -18.346 -11.224 0.394 1.00 89.50 97 PRO A N 1
ATOM 663 C CA . PRO A 1 97 ? -19.475 -11.952 0.958 1.00 89.50 97 PRO A CA 1
ATOM 664 C C . PRO A 1 97 ? -19.223 -12.360 2.417 1.00 89.50 97 PRO A C 1
ATOM 666 O O . PRO A 1 97 ? -18.083 -12.419 2.889 1.00 89.50 97 PRO A O 1
ATOM 669 N N . ASP A 1 98 ? -20.305 -12.684 3.125 1.00 85.75 98 ASP A N 1
ATOM 670 C CA . ASP A 1 98 ? -20.230 -13.197 4.491 1.00 85.75 98 ASP A CA 1
ATOM 671 C C . ASP A 1 98 ? -19.375 -14.474 4.556 1.00 85.75 98 ASP A C 1
ATOM 673 O O . ASP A 1 98 ? -19.470 -15.358 3.705 1.00 85.75 98 ASP A O 1
ATOM 677 N N . GLY A 1 99 ? -18.504 -14.556 5.564 1.00 87.81 99 GLY A N 1
ATOM 678 C CA . GLY A 1 99 ? -17.495 -15.616 5.692 1.00 87.81 99 GLY A CA 1
ATOM 679 C C . GLY A 1 99 ? -16.123 -15.256 5.112 1.00 87.81 99 GLY A C 1
ATOM 680 O O . GLY A 1 99 ? -15.131 -15.857 5.518 1.00 87.81 99 GLY A O 1
ATOM 681 N N . TYR A 1 100 ? -16.044 -14.209 4.282 1.00 91.44 100 TYR A N 1
ATOM 682 C CA . TYR A 1 100 ? -14.800 -13.725 3.674 1.00 91.44 100 TYR A CA 1
ATOM 683 C C . TYR A 1 100 ? -14.537 -12.252 4.028 1.00 91.44 100 TYR A C 1
ATOM 685 O O . TYR A 1 100 ? -14.516 -11.385 3.164 1.00 91.44 100 TYR A O 1
ATOM 693 N N . PRO A 1 101 ? -14.318 -11.900 5.309 1.00 91.94 101 PRO A N 1
ATOM 694 C CA . PRO A 1 101 ? -14.204 -10.502 5.733 1.00 91.94 101 PRO A CA 1
ATOM 695 C C . PRO A 1 101 ? -12.872 -9.837 5.344 1.00 91.94 101 PRO A C 1
ATOM 697 O O . PRO A 1 101 ? -12.615 -8.703 5.742 1.00 91.94 101 PRO A O 1
ATOM 700 N N . ILE A 1 102 ? -11.973 -10.535 4.651 1.00 93.00 102 ILE A N 1
ATOM 701 C CA . ILE A 1 102 ? -10.647 -10.025 4.302 1.00 93.00 102 ILE A CA 1
ATOM 702 C C . ILE A 1 102 ? -10.687 -9.485 2.879 1.00 93.00 102 ILE A C 1
ATOM 704 O O . ILE A 1 102 ? -10.779 -10.241 1.922 1.00 93.00 102 ILE A O 1
ATOM 708 N N . LYS A 1 103 ? -10.565 -8.165 2.734 1.00 94.31 103 LYS A N 1
ATOM 709 C CA . LYS A 1 103 ? -10.480 -7.515 1.422 1.00 94.31 103 LYS A CA 1
ATOM 710 C C . LYS A 1 103 ? -9.031 -7.526 0.943 1.00 94.31 103 LYS A C 1
ATOM 712 O O . LYS A 1 103 ? -8.205 -6.816 1.524 1.00 94.31 103 LYS A O 1
ATOM 717 N N . ALA A 1 104 ? -8.718 -8.270 -0.110 1.00 94.31 104 ALA A N 1
ATOM 718 C CA . ALA A 1 104 ? -7.413 -8.232 -0.763 1.00 94.31 104 ALA A CA 1
ATOM 719 C C . ALA A 1 104 ? -7.417 -7.227 -1.919 1.00 94.31 104 ALA A C 1
ATOM 721 O O . ALA A 1 104 ? -8.278 -7.279 -2.800 1.00 94.31 104 ALA A O 1
ATOM 722 N N . LYS A 1 105 ? -6.441 -6.315 -1.927 1.00 93.94 105 LYS A N 1
ATOM 723 C CA . LYS A 1 105 ? -6.159 -5.444 -3.069 1.00 93.94 105 LYS A CA 1
ATOM 724 C C . LYS A 1 105 ? -4.855 -5.886 -3.719 1.00 93.94 105 LYS A C 1
ATOM 726 O O . LYS A 1 105 ? -3.773 -5.528 -3.244 1.00 93.94 105 LYS A O 1
ATOM 731 N N . GLU A 1 106 ? -4.958 -6.640 -4.805 1.00 91.50 106 GLU A N 1
ATOM 732 C CA . GLU A 1 106 ? -3.814 -7.186 -5.541 1.00 91.50 106 GLU A CA 1
ATOM 733 C C . GLU A 1 106 ? -2.951 -6.060 -6.115 1.00 91.50 106 GLU A C 1
ATOM 735 O O . GLU A 1 106 ? -1.726 -6.147 -6.079 1.00 91.50 106 GLU A O 1
ATOM 740 N N . SER A 1 107 ? -3.565 -4.938 -6.517 1.00 89.44 107 SER A N 1
ATOM 741 C CA . SER A 1 107 ? -2.821 -3.787 -7.052 1.00 89.44 107 SER A CA 1
ATOM 742 C C . SER A 1 107 ? -1.782 -3.208 -6.082 1.00 89.44 107 SER A C 1
ATOM 744 O O . SER A 1 107 ? -0.825 -2.575 -6.516 1.00 89.44 107 SER A O 1
ATOM 746 N N . SER A 1 108 ? -2.006 -3.343 -4.770 1.00 89.12 108 SER A N 1
ATOM 747 C CA . SER A 1 108 ? -1.097 -2.844 -3.727 1.00 89.12 108 SER A CA 1
ATOM 748 C C . SER A 1 108 ? -0.482 -3.951 -2.870 1.00 89.12 108 SER A C 1
ATOM 750 O O . SER A 1 108 ? 0.375 -3.649 -2.047 1.00 89.12 108 SER A O 1
ATOM 752 N N . GLY A 1 109 ? -0.932 -5.200 -3.013 1.00 91.38 109 GLY A N 1
ATOM 753 C CA . GLY A 1 109 ? -0.534 -6.313 -2.146 1.00 91.38 109 GLY A CA 1
ATOM 754 C C . GLY A 1 109 ? -0.956 -6.140 -0.681 1.00 91.38 109 GLY A C 1
ATOM 755 O O . GLY A 1 109 ? -0.286 -6.649 0.212 1.00 91.38 109 GLY A O 1
ATOM 756 N N . ILE A 1 110 ? -2.027 -5.382 -0.415 1.00 93.00 110 ILE A N 1
ATOM 757 C CA . ILE A 1 110 ? -2.485 -5.078 0.952 1.00 93.00 110 ILE A CA 1
ATOM 758 C C . ILE A 1 110 ? -3.802 -5.796 1.222 1.00 93.00 110 ILE A C 1
ATOM 760 O O . ILE A 1 110 ? -4.723 -5.768 0.404 1.00 93.00 110 ILE A O 1
ATOM 764 N N . PHE A 1 111 ? -3.893 -6.380 2.415 1.00 93.75 111 PHE A N 1
ATOM 765 C CA . PHE A 1 111 ? -5.096 -7.008 2.942 1.00 93.75 111 PHE A CA 1
ATOM 766 C C . PHE A 1 111 ? -5.730 -6.108 4.001 1.00 93.75 111 PHE A C 1
ATOM 768 O O . PHE A 1 111 ? -5.048 -5.587 4.887 1.00 93.75 111 PHE A O 1
ATOM 775 N N . HIS A 1 112 ? -7.045 -5.932 3.929 1.00 94.69 112 HIS A N 1
ATOM 776 C CA . HIS A 1 112 ? -7.798 -5.115 4.870 1.00 94.69 112 HIS A CA 1
ATOM 777 C C . HIS A 1 112 ? -8.748 -5.985 5.689 1.00 94.69 112 HIS A C 1
ATOM 779 O O . HIS A 1 112 ? -9.521 -6.766 5.140 1.00 94.69 112 HIS A O 1
ATOM 785 N N . ARG A 1 113 ? -8.705 -5.800 7.011 1.00 94.88 113 ARG A N 1
ATOM 786 C CA . ARG A 1 113 ? -9.590 -6.448 7.986 1.00 94.88 113 ARG A CA 1
ATOM 787 C C . ARG A 1 113 ? -10.707 -5.494 8.427 1.00 94.88 113 ARG A C 1
ATOM 789 O O . ARG A 1 113 ? -10.460 -4.281 8.440 1.00 94.88 113 ARG A O 1
ATOM 796 N N . PRO A 1 114 ? -11.874 -6.007 8.856 1.00 94.38 114 PRO A N 1
ATOM 797 C CA . PRO A 1 114 ? -12.940 -5.180 9.415 1.00 94.38 114 PRO A CA 1
ATOM 798 C C . PRO A 1 114 ? -12.440 -4.331 10.588 1.00 94.38 114 PRO A C 1
ATOM 800 O O . PRO A 1 114 ? -11.614 -4.785 11.381 1.00 94.38 114 PRO A O 1
ATOM 803 N N . GLY A 1 115 ? -12.914 -3.087 10.678 1.00 93.44 115 GLY A N 1
ATOM 804 C CA . GLY A 1 115 ? -12.461 -2.109 11.678 1.00 93.44 115 GLY A CA 1
ATOM 805 C C . GLY A 1 115 ? -11.149 -1.392 11.331 1.00 93.44 115 GLY A C 1
ATOM 806 O O . GLY A 1 115 ? -10.767 -0.444 12.013 1.00 93.44 115 GLY A O 1
ATOM 807 N N . GLY A 1 116 ? -10.460 -1.791 10.257 1.00 92.06 116 GLY A N 1
ATOM 808 C CA . GLY A 1 116 ? -9.311 -1.052 9.742 1.00 92.06 116 GLY A CA 1
ATOM 809 C C . GLY A 1 116 ? -9.724 0.271 9.087 1.00 92.06 116 GLY A C 1
ATOM 810 O O . GLY A 1 116 ? -10.730 0.341 8.389 1.00 92.06 116 GLY A O 1
ATOM 811 N N . LEU A 1 117 ? -8.891 1.307 9.221 1.00 93.25 117 LEU A N 1
ATOM 812 C CA . LEU A 1 117 ? -9.152 2.659 8.688 1.00 93.25 117 LEU A CA 1
ATOM 813 C C . LEU A 1 117 ? -9.487 2.696 7.189 1.00 93.25 117 LEU A C 1
ATOM 815 O O . LEU A 1 117 ? -10.195 3.577 6.713 1.00 93.25 117 LEU A O 1
ATOM 819 N N . ALA A 1 118 ? -8.925 1.765 6.421 1.00 92.38 118 ALA A N 1
ATOM 820 C CA . ALA A 1 118 ? -9.133 1.687 4.982 1.00 92.38 118 ALA A CA 1
ATOM 821 C C . ALA A 1 118 ? -10.194 0.655 4.571 1.00 92.38 118 ALA A C 1
ATOM 823 O O . ALA A 1 118 ? -10.520 0.586 3.393 1.00 92.38 118 ALA A O 1
ATOM 824 N N . TYR A 1 119 ? -10.748 -0.120 5.506 1.00 93.88 119 TYR A N 1
ATOM 825 C CA . TYR A 1 119 ? -11.622 -1.247 5.180 1.00 93.88 119 TYR A CA 1
ATOM 826 C C . TYR A 1 119 ? -12.876 -0.823 4.403 1.00 93.88 119 TYR A C 1
ATOM 828 O O . TYR A 1 119 ? -13.195 -1.420 3.376 1.00 93.88 119 TYR A O 1
ATOM 836 N N . GLU A 1 120 ? -13.536 0.252 4.839 1.00 92.69 120 GLU A N 1
ATOM 837 C CA . GLU A 1 120 ? -14.769 0.758 4.216 1.00 92.69 120 GLU A CA 1
ATOM 838 C C . GLU A 1 120 ? -14.537 1.352 2.821 1.00 92.69 120 GLU A C 1
ATOM 840 O O . GLU A 1 120 ? -15.362 1.208 1.925 1.00 92.69 120 GLU A O 1
ATOM 845 N N . ARG A 1 121 ? -13.383 1.995 2.603 1.00 93.56 121 ARG A N 1
ATOM 846 C CA . ARG A 1 121 ? -13.065 2.669 1.330 1.00 93.56 121 ARG A CA 1
ATOM 847 C C . ARG A 1 121 ? -12.376 1.769 0.307 1.00 93.56 121 ARG A C 1
ATOM 849 O O . ARG A 1 121 ? -12.278 2.147 -0.862 1.00 93.56 121 ARG A O 1
ATOM 856 N N . THR A 1 122 ? -11.848 0.622 0.730 1.00 94.00 122 THR A N 1
ATOM 857 C CA . THR A 1 122 ? -11.179 -0.306 -0.180 1.00 94.00 122 THR A CA 1
ATOM 858 C C . THR A 1 122 ? -12.211 -1.087 -0.986 1.00 94.00 122 THR A C 1
ATOM 860 O O . THR A 1 122 ? -13.071 -1.770 -0.427 1.00 94.00 122 THR A O 1
ATOM 863 N N . LYS A 1 123 ? -12.052 -1.030 -2.313 1.00 93.38 123 LYS A N 1
ATOM 864 C CA . LYS A 1 123 ? -12.660 -1.966 -3.261 1.00 93.38 123 LYS A CA 1
ATOM 865 C C . LYS A 1 123 ? -11.733 -3.182 -3.404 1.00 93.38 123 LYS A C 1
ATOM 867 O O . LYS A 1 123 ? -10.630 -2.981 -3.914 1.00 93.38 123 LYS A O 1
ATOM 872 N N . PRO A 1 124 ? -12.107 -4.369 -2.902 1.00 93.38 124 PRO A N 1
ATOM 873 C CA . PRO A 1 124 ? -11.306 -5.583 -3.038 1.00 93.38 124 PRO A CA 1
ATOM 874 C C . PRO A 1 124 ? -11.218 -6.035 -4.499 1.00 93.38 124 PRO A C 1
ATOM 876 O O . PRO A 1 124 ? -12.173 -5.865 -5.254 1.00 93.38 124 PRO A O 1
ATOM 879 N N . ASP A 1 125 ? -10.086 -6.637 -4.858 1.00 92.94 125 ASP A N 1
ATOM 880 C CA . ASP A 1 125 ? -9.916 -7.413 -6.091 1.00 92.94 125 ASP A CA 1
ATOM 881 C C . ASP A 1 125 ? -10.267 -8.889 -5.824 1.00 92.94 125 ASP A C 1
ATOM 883 O O . ASP A 1 125 ? -10.899 -9.545 -6.652 1.00 92.94 125 ASP A O 1
ATOM 887 N N . ARG A 1 126 ? -9.929 -9.388 -4.623 1.00 92.69 126 ARG A N 1
ATOM 888 C CA . ARG A 1 126 ? -10.294 -10.722 -4.125 1.00 92.69 126 ARG A CA 1
ATOM 889 C C . ARG A 1 126 ? -10.731 -10.656 -2.660 1.00 92.69 126 ARG A C 1
ATOM 891 O O . ARG A 1 126 ? -10.312 -9.772 -1.905 1.00 92.69 126 ARG A O 1
ATOM 898 N N . CYS A 1 127 ? -11.585 -11.594 -2.302 1.00 91.50 127 CYS A N 1
ATOM 899 C CA . CYS A 1 127 ? -11.986 -11.990 -0.960 1.00 91.50 127 CYS A CA 1
ATOM 900 C C . CYS A 1 127 ? -11.726 -13.498 -0.866 1.00 91.50 127 CYS A C 1
ATOM 902 O O . CYS A 1 127 ? -11.894 -14.082 0.209 1.00 91.50 127 CYS A O 1
#

pLDDT: mean 74.46, std 16.9, range [45.84, 95.69]

Secondary structure (DSSP, 8-state):
--HHHHHHHHHHHHHHHHHHHHHHHHH-SPPPPGGGSTT---SS--------------------------PPP--------S--GGGPPPPBTTBPPTT---EEETTTTEEE-TT-TTTTT---SB-

Foldseek 3Di:
DPPPVVVVVVVVVVVVVVVVVVVDVVVDDDDPDCVPPPPPPDDPPPPPPPDDPDPPCPDPPPPPDPDDDDDDPPPPPPPPDPDPPVPKDAADPQARDPPCQWAADPVVRDIDHPPDPCSVVDRGRID